Protein AF-A0A5J9T0K1-F1 (afdb_monomer_lite)

pLDDT: mean 90.52, std 5.88, range [70.0, 96.56]

Secondary structure (DSSP, 8-state):
-EEEE-TT--EEEE-GGG-EEEPPEEEEEETTTTEEEEEEEEE-SS-EEEEEEEEETTTTEEEEEEE--

Sequence (69 aa):
MVFALTERNEVAQVIDGGAVRVL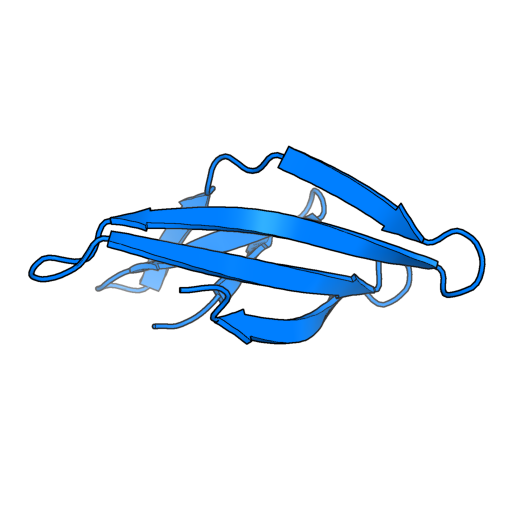DSESFLDEDTGTRHHFVDVQGTTEAMLLLVSVREDERRIAGIRRFS

Radius of gyration: 11.9 Å; chains: 1; bounding box: 34×18×32 Å

Foldseek 3Di:
DDWAADPVRFIWDQDPPRDIGGFDWDWDAPPVQQKIWTFGFDDDPVDIWTKIFIANPVVSDTPDIDTPD

Structure (mmCIF, N/CA/C/O backbone):
data_AF-A0A5J9T0K1-F1
#
_entry.id   AF-A0A5J9T0K1-F1
#
loop_
_atom_site.group_PDB
_atom_site.id
_atom_site.type_symbol
_atom_site.label_atom_id
_atom_site.label_alt_id
_atom_site.label_comp_id
_atom_site.label_asym_id
_atom_site.label_entity_id
_atom_site.label_seq_id
_atom_site.pdbx_PDB_ins_code
_atom_site.Cartn_x
_atom_site.Cartn_y
_atom_site.Cartn_z
_atom_site.occupancy
_atom_site.B_iso_or_equiv
_atom_site.auth_seq_id
_atom_site.auth_comp_id
_atom_site.auth_asym_id
_atom_site.auth_atom_id
_atom_site.pdbx_PDB_model_num
ATOM 1 N N . MET A 1 1 ? -4.798 -5.678 10.773 1.00 78.88 1 MET A N 1
ATOM 2 C CA . MET A 1 1 ? -4.967 -4.708 9.675 1.00 78.88 1 MET A CA 1
ATOM 3 C C . MET A 1 1 ? -4.468 -5.347 8.402 1.00 78.88 1 MET A C 1
ATOM 5 O O . MET A 1 1 ? -3.395 -5.936 8.442 1.00 78.88 1 MET A O 1
ATOM 9 N N . VAL A 1 2 ? -5.247 -5.297 7.326 1.00 88.75 2 VAL A N 1
ATOM 10 C CA . VAL A 1 2 ? -4.884 -5.908 6.043 1.00 88.75 2 VAL A CA 1
ATOM 11 C C . VAL A 1 2 ? -4.829 -4.808 4.996 1.00 88.75 2 VAL A C 1
ATOM 13 O O . VAL A 1 2 ? -5.702 -3.940 4.969 1.00 88.75 2 VAL A O 1
ATOM 16 N N . PHE A 1 3 ? -3.796 -4.849 4.163 1.00 92.94 3 PHE A N 1
ATOM 17 C CA . PHE A 1 3 ? -3.616 -3.921 3.057 1.00 92.94 3 PHE A CA 1
ATOM 18 C C . PHE A 1 3 ? -3.729 -4.647 1.730 1.00 92.94 3 PHE A C 1
ATOM 20 O O . PHE A 1 3 ? -3.357 -5.815 1.615 1.00 92.94 3 PHE A O 1
ATOM 27 N N . ALA A 1 4 ? -4.211 -3.922 0.736 1.00 94.12 4 ALA A N 1
ATOM 28 C CA . ALA A 1 4 ? -4.288 -4.350 -0.644 1.00 94.12 4 ALA A CA 1
ATOM 29 C C . ALA A 1 4 ? -3.800 -3.221 -1.553 1.00 94.12 4 ALA A C 1
ATOM 31 O O . ALA A 1 4 ? -3.666 -2.073 -1.123 1.00 94.12 4 ALA A O 1
ATOM 32 N N . LEU A 1 5 ? -3.552 -3.566 -2.812 1.00 93.94 5 LEU A N 1
ATOM 33 C CA . LEU A 1 5 ? -3.325 -2.593 -3.869 1.00 93.94 5 LEU A CA 1
ATOM 34 C C . LEU A 1 5 ? -4.574 -2.495 -4.735 1.00 93.94 5 LEU A C 1
ATOM 36 O O . LEU A 1 5 ? -5.212 -3.510 -5.025 1.00 93.94 5 LEU A O 1
ATOM 40 N N . THR A 1 6 ? -4.923 -1.278 -5.140 1.00 92.56 6 THR A N 1
ATOM 41 C CA . THR A 1 6 ? -5.934 -1.065 -6.179 1.00 92.56 6 THR A CA 1
ATOM 42 C C . THR A 1 6 ? -5.369 -1.444 -7.548 1.00 92.56 6 THR A C 1
ATOM 44 O O . THR A 1 6 ? -4.164 -1.625 -7.723 1.00 92.56 6 THR A O 1
ATOM 47 N N . GLU A 1 7 ? -6.226 -1.493 -8.570 1.00 89.06 7 GLU A N 1
ATOM 48 C CA . GLU A 1 7 ? -5.782 -1.675 -9.961 1.00 89.06 7 GLU A CA 1
ATOM 49 C C . GLU A 1 7 ? -4.832 -0.566 -10.444 1.00 89.06 7 GLU A C 1
ATOM 51 O O . GLU A 1 7 ? -4.106 -0.752 -11.421 1.00 89.06 7 GLU A O 1
ATOM 56 N N . ARG A 1 8 ? -4.824 0.581 -9.752 1.00 88.56 8 ARG A N 1
ATOM 57 C CA . ARG A 1 8 ? -3.943 1.725 -10.006 1.00 88.56 8 ARG A CA 1
ATOM 58 C C . ARG A 1 8 ? -2.682 1.725 -9.133 1.00 88.56 8 ARG A C 1
ATOM 60 O O . ARG A 1 8 ? -1.992 2.736 -9.098 1.00 88.56 8 ARG A O 1
ATOM 67 N N . ASN A 1 9 ? -2.375 0.616 -8.451 1.00 88.44 9 ASN A N 1
ATOM 68 C CA . ASN A 1 9 ? -1.269 0.487 -7.492 1.00 88.44 9 ASN A CA 1
ATOM 69 C C . ASN A 1 9 ? -1.364 1.436 -6.280 1.00 88.44 9 ASN A C 1
ATOM 71 O O . ASN A 1 9 ? -0.361 1.711 -5.627 1.00 88.44 9 ASN A O 1
ATOM 75 N N . GLU A 1 10 ? -2.559 1.916 -5.939 1.00 91.44 10 GLU A N 1
ATOM 76 C CA . GLU A 1 10 ? -2.753 2.720 -4.730 1.00 91.44 10 GLU A CA 1
ATOM 77 C C . GLU A 1 10 ? -2.860 1.800 -3.512 1.00 91.44 10 GLU A C 1
ATOM 79 O O . GLU A 1 10 ? -3.451 0.718 -3.587 1.00 91.44 10 GLU A O 1
ATOM 84 N N . VAL A 1 11 ? -2.320 2.231 -2.372 1.00 94.25 11 VAL A N 1
ATOM 85 C CA . VAL A 1 11 ? -2.423 1.476 -1.121 1.00 94.25 11 VAL A CA 1
ATOM 86 C C . VAL A 1 11 ? -3.822 1.644 -0.538 1.00 94.25 11 VAL A C 1
ATOM 88 O O . VAL A 1 11 ? -4.324 2.754 -0.365 1.00 94.25 11 VAL A O 1
ATOM 91 N N . ALA A 1 12 ? -4.450 0.527 -0.189 1.00 94.06 12 ALA A N 1
ATOM 92 C CA . ALA A 1 12 ? -5.771 0.519 0.408 1.00 94.06 12 ALA A CA 1
ATOM 93 C C . ALA A 1 12 ? -5.837 -0.384 1.641 1.00 94.06 12 ALA A C 1
ATOM 95 O O . ALA A 1 12 ? -5.140 -1.394 1.737 1.00 94.06 12 ALA A O 1
ATOM 96 N N . GLN A 1 13 ? -6.707 -0.031 2.583 1.00 92.56 13 GLN A N 1
ATOM 97 C CA . GLN A 1 13 ? -7.039 -0.849 3.743 1.00 92.56 13 GLN A CA 1
ATOM 98 C C . GLN A 1 13 ? -8.248 -1.725 3.427 1.00 92.56 13 GLN A C 1
ATOM 100 O O . GLN A 1 13 ? -9.278 -1.226 2.971 1.00 92.56 13 GLN A O 1
ATOM 105 N N . VAL A 1 14 ? -8.151 -3.016 3.733 1.00 90.88 14 VAL A N 1
ATOM 106 C CA . VAL A 1 14 ? -9.319 -3.899 3.765 1.00 90.88 14 VAL A CA 1
ATOM 107 C C . VAL A 1 14 ? -10.005 -3.723 5.117 1.00 90.88 14 VAL A C 1
ATOM 109 O O . VAL A 1 14 ? -9.379 -3.912 6.165 1.00 90.88 14 VAL A O 1
ATOM 112 N N . ILE A 1 15 ? -11.275 -3.331 5.081 1.00 88.88 15 ILE A N 1
ATOM 113 C CA . ILE A 1 15 ? -12.134 -3.148 6.253 1.00 88.88 15 ILE A CA 1
ATOM 114 C C . ILE A 1 15 ? -13.144 -4.299 6.362 1.00 88.88 15 ILE A C 1
ATOM 116 O O . ILE A 1 15 ? -13.236 -5.161 5.480 1.00 88.88 15 ILE A O 1
ATOM 120 N N . ASP A 1 16 ? -13.892 -4.332 7.464 1.00 85.88 16 ASP A N 1
ATOM 121 C CA . ASP A 1 16 ? -14.859 -5.395 7.737 1.00 85.88 16 ASP A CA 1
ATOM 122 C C . ASP A 1 16 ? -15.888 -5.542 6.605 1.00 85.88 16 ASP A C 1
ATOM 124 O O . ASP A 1 16 ? -16.350 -4.568 6.010 1.00 85.88 16 ASP A O 1
ATOM 128 N N . GLY A 1 17 ? -16.227 -6.793 6.284 1.00 84.38 17 GLY A N 1
ATOM 129 C CA . GLY A 1 17 ? -17.084 -7.123 5.140 1.00 84.38 17 GLY A CA 1
ATOM 130 C C . GLY A 1 17 ? -16.356 -7.169 3.792 1.00 84.38 17 GLY A C 1
ATOM 131 O O . GLY A 1 17 ? -17.010 -7.318 2.764 1.00 84.38 17 GLY A O 1
ATOM 132 N N . GLY A 1 18 ? -15.020 -7.063 3.777 1.00 85.19 18 GLY A N 1
ATOM 133 C CA . GLY A 1 18 ? -14.203 -7.184 2.563 1.00 85.19 18 GLY A CA 1
ATOM 134 C C . GLY A 1 18 ? -14.201 -5.933 1.684 1.00 85.19 18 GLY A C 1
ATOM 135 O O . GLY A 1 18 ? -13.627 -5.950 0.596 1.00 85.19 18 GLY A O 1
ATOM 136 N N . ALA A 1 19 ? -14.821 -4.846 2.148 1.00 88.06 19 ALA A N 1
ATOM 137 C CA . ALA A 1 19 ? -14.732 -3.559 1.483 1.00 88.06 19 ALA A CA 1
ATOM 138 C C . ALA A 1 19 ? -13.299 -3.012 1.564 1.00 88.06 19 ALA A C 1
ATOM 140 O O . ALA A 1 19 ? -12.535 -3.316 2.484 1.00 88.06 19 ALA A O 1
ATOM 141 N N . VAL A 1 20 ? -12.938 -2.191 0.582 1.00 91.31 20 VAL A N 1
ATOM 142 C CA . VAL A 1 20 ? -11.594 -1.636 0.439 1.00 91.31 20 VAL A CA 1
ATOM 143 C C . VAL A 1 20 ? -11.684 -0.116 0.484 1.00 91.31 20 VAL A C 1
ATOM 145 O O . VAL A 1 20 ? -12.456 0.488 -0.259 1.00 91.31 20 VAL A O 1
ATOM 148 N N . ARG A 1 21 ? -10.895 0.503 1.362 1.00 91.50 21 ARG A N 1
ATOM 149 C CA . ARG A 1 21 ? -10.769 1.957 1.484 1.00 91.50 21 ARG A CA 1
ATOM 150 C C . ARG A 1 21 ? -9.384 2.373 1.011 1.00 91.50 21 ARG A C 1
ATOM 152 O O . ARG A 1 21 ? -8.397 2.024 1.654 1.00 91.50 21 ARG A O 1
ATOM 159 N N . VAL A 1 22 ? -9.318 3.131 -0.082 1.00 92.06 22 VAL A N 1
ATOM 160 C CA . VAL A 1 22 ? -8.063 3.751 -0.534 1.00 92.06 22 VAL A CA 1
ATOM 161 C C . VAL A 1 22 ? -7.578 4.713 0.540 1.00 92.06 22 VAL A C 1
ATOM 163 O O . VAL A 1 22 ? -8.369 5.478 1.101 1.00 92.06 22 VAL A O 1
ATOM 166 N N . LEU A 1 23 ? -6.297 4.612 0.867 1.00 92.12 23 LEU A N 1
ATOM 167 C CA . LEU A 1 23 ? -5.663 5.467 1.851 1.00 92.12 23 LEU A CA 1
ATOM 168 C C . LEU A 1 23 ? -4.973 6.602 1.112 1.00 92.12 23 LEU A C 1
ATOM 170 O O . LEU A 1 23 ? -4.297 6.373 0.110 1.00 92.12 23 LEU A O 1
ATOM 174 N N . ASP A 1 24 ? -5.162 7.816 1.613 1.00 90.44 24 ASP A N 1
ATOM 175 C CA . ASP A 1 24 ? -4.370 8.936 1.135 1.00 90.44 24 ASP A CA 1
ATOM 176 C C . ASP A 1 24 ? -2.920 8.732 1.585 1.00 90.44 24 ASP A C 1
ATOM 178 O O . ASP A 1 24 ? -2.668 8.238 2.691 1.00 90.44 24 ASP A O 1
ATOM 182 N N . SER A 1 25 ? -1.974 9.028 0.702 1.00 91.94 25 SER A N 1
ATOM 183 C CA . SER A 1 25 ? -0.563 8.771 0.971 1.00 91.94 25 SER A CA 1
ATOM 184 C C . SER A 1 25 ? 0.328 9.749 0.236 1.00 91.94 25 SER A C 1
ATOM 186 O O . SER A 1 25 ? 0.168 9.953 -0.969 1.00 91.94 25 SER A O 1
ATOM 188 N N . GLU A 1 26 ? 1.350 10.239 0.925 1.00 93.88 26 GLU A N 1
ATOM 189 C CA . GLU A 1 26 ? 2.525 10.776 0.251 1.00 93.88 26 GLU A CA 1
ATOM 190 C C . GLU A 1 26 ? 3.410 9.612 -0.201 1.00 93.88 26 GLU A C 1
ATOM 192 O O . GLU A 1 26 ? 3.536 8.602 0.498 1.00 93.88 26 GLU A O 1
ATOM 197 N N . SER A 1 27 ? 4.016 9.721 -1.386 1.00 94.31 27 SER A N 1
ATOM 198 C CA . SER A 1 27 ? 4.862 8.648 -1.909 1.00 94.31 27 SER A CA 1
ATOM 199 C C . SER A 1 27 ? 6.103 9.155 -2.624 1.00 94.31 27 SER A C 1
ATOM 201 O O . SER A 1 27 ? 6.100 10.235 -3.213 1.00 94.31 27 SER A O 1
ATOM 203 N N . PHE A 1 28 ? 7.152 8.337 -2.600 1.00 94.88 28 PHE A N 1
ATOM 204 C CA . PHE A 1 28 ? 8.362 8.534 -3.393 1.00 94.88 28 PHE A CA 1
ATOM 205 C C . PHE A 1 28 ? 8.783 7.218 -4.053 1.00 94.88 28 PHE A C 1
ATOM 207 O O . PHE A 1 28 ? 8.514 6.136 -3.526 1.00 94.88 28 PHE A O 1
ATOM 214 N N . LEU A 1 29 ? 9.4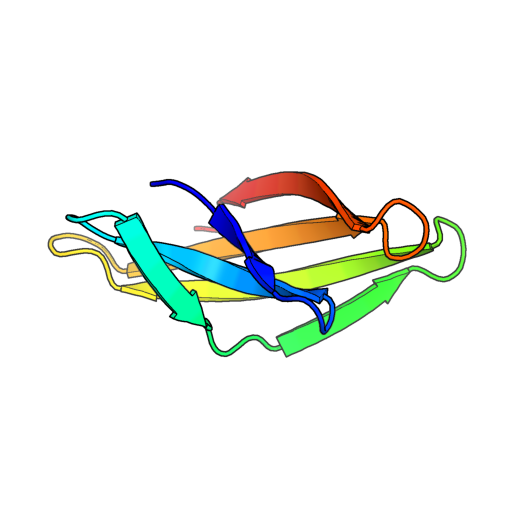16 7.312 -5.223 1.00 94.94 29 LEU A N 1
ATOM 215 C CA . LEU A 1 29 ? 9.931 6.164 -5.967 1.00 94.94 29 LEU A CA 1
ATOM 216 C C . LEU A 1 29 ? 11.427 6.000 -5.688 1.00 94.94 29 LEU A C 1
ATOM 218 O O . LEU A 1 29 ? 12.195 6.939 -5.874 1.00 94.94 29 LEU A O 1
ATOM 222 N N . ASP A 1 30 ? 11.823 4.806 -5.262 1.00 95.06 30 ASP A N 1
ATOM 223 C CA . ASP A 1 30 ? 13.208 4.349 -5.303 1.00 95.06 30 ASP A CA 1
ATOM 224 C C . ASP A 1 30 ? 13.476 3.744 -6.691 1.00 95.06 30 ASP A C 1
ATOM 226 O O . ASP A 1 30 ? 13.065 2.616 -6.981 1.00 95.06 30 ASP A O 1
ATOM 230 N N . GLU A 1 31 ? 14.113 4.528 -7.566 1.00 93.12 31 GLU A N 1
ATOM 231 C CA . GLU A 1 31 ? 14.403 4.147 -8.956 1.00 93.12 31 GLU A CA 1
ATOM 232 C C . GLU A 1 31 ? 15.392 2.979 -9.058 1.00 93.12 31 GLU A C 1
ATOM 234 O O . GLU A 1 31 ? 15.300 2.193 -10.001 1.00 93.12 31 GLU A O 1
ATOM 239 N N . ASP A 1 32 ? 16.284 2.808 -8.074 1.00 93.06 32 ASP A N 1
ATOM 240 C CA . ASP A 1 32 ? 17.284 1.735 -8.081 1.00 93.06 32 ASP A CA 1
ATOM 241 C C . ASP A 1 32 ? 16.629 0.364 -7.879 1.00 93.06 32 ASP A C 1
ATOM 243 O O . ASP A 1 32 ? 17.087 -0.651 -8.413 1.00 93.06 32 ASP A O 1
ATOM 247 N N . THR A 1 33 ? 15.546 0.318 -7.098 1.00 91.38 33 THR A N 1
ATOM 248 C CA . THR A 1 33 ? 14.851 -0.932 -6.761 1.00 91.38 33 THR A CA 1
ATOM 249 C C . THR A 1 33 ? 13.478 -1.079 -7.412 1.00 91.38 33 THR A C 1
ATOM 251 O O . THR A 1 33 ? 12.854 -2.132 -7.249 1.00 91.38 33 THR A O 1
ATOM 254 N N . GLY A 1 34 ? 12.990 -0.049 -8.114 1.00 92.38 34 GLY A N 1
ATOM 255 C CA . GLY A 1 34 ? 11.629 0.001 -8.657 1.00 92.38 34 GLY A CA 1
ATOM 256 C C . GLY A 1 34 ? 10.550 -0.054 -7.568 1.00 92.38 34 GLY A C 1
ATOM 257 O O . GLY A 1 34 ? 9.442 -0.546 -7.803 1.00 92.38 34 GLY A O 1
ATOM 258 N N . THR A 1 35 ? 10.885 0.381 -6.349 1.00 95.75 35 THR A N 1
ATOM 259 C CA . THR A 1 35 ? 9.993 0.300 -5.190 1.00 95.75 35 THR A CA 1
ATOM 260 C C . THR A 1 35 ? 9.399 1.671 -4.903 1.00 95.75 35 THR A C 1
ATOM 262 O O . THR A 1 35 ? 10.118 2.614 -4.584 1.00 95.75 35 THR A O 1
ATOM 265 N N . ARG A 1 36 ? 8.073 1.794 -4.951 1.00 95.88 36 ARG A N 1
ATOM 266 C CA . ARG A 1 36 ? 7.381 2.987 -4.465 1.00 95.88 36 ARG A CA 1
ATOM 267 C C . ARG A 1 36 ? 7.085 2.845 -2.980 1.00 95.88 36 ARG A C 1
ATOM 269 O O . ARG A 1 36 ? 6.488 1.865 -2.536 1.00 95.88 36 ARG A O 1
ATOM 276 N N . HIS A 1 37 ? 7.497 3.831 -2.204 1.00 96.19 37 HIS A N 1
ATOM 277 C CA . HIS A 1 37 ? 7.275 3.888 -0.770 1.00 96.19 37 HIS A CA 1
ATOM 278 C C . HIS A 1 37 ? 6.153 4.873 -0.462 1.00 96.19 37 HIS A C 1
ATOM 280 O O . HIS A 1 37 ? 6.227 6.031 -0.860 1.00 96.19 37 HIS A O 1
ATOM 286 N N . HIS A 1 38 ? 5.131 4.409 0.252 1.00 95.62 38 HIS A N 1
ATOM 287 C CA . HIS A 1 38 ? 3.962 5.188 0.648 1.00 95.62 38 HIS A CA 1
ATOM 288 C C . 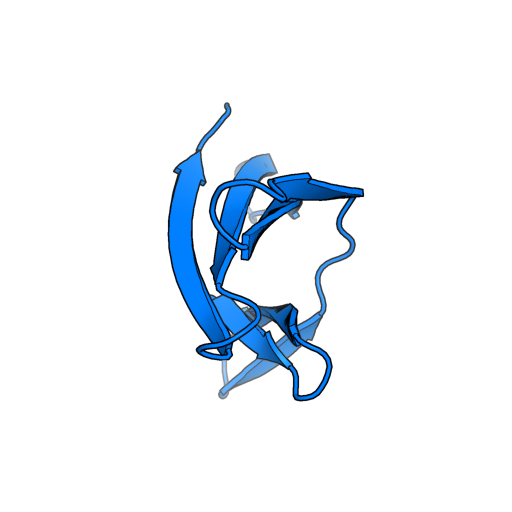HIS A 1 38 ? 3.977 5.429 2.154 1.00 95.62 38 HIS A C 1
ATOM 290 O O . HIS A 1 38 ? 4.003 4.470 2.928 1.00 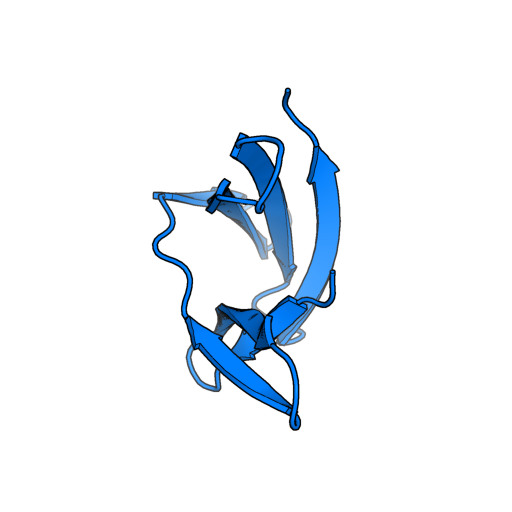95.62 38 HIS A O 1
ATOM 296 N N . PHE A 1 39 ? 3.922 6.692 2.565 1.00 94.44 39 PHE A N 1
ATOM 297 C CA . PHE A 1 39 ? 3.629 7.075 3.939 1.00 94.44 39 PHE A CA 1
ATOM 298 C C . PHE A 1 39 ? 2.124 7.189 4.107 1.00 94.44 39 PHE A C 1
ATOM 300 O O . PHE A 1 39 ? 1.464 7.945 3.398 1.00 94.44 39 PHE A O 1
ATOM 307 N N . VAL A 1 40 ? 1.588 6.399 5.028 1.00 93.31 40 VAL A N 1
ATOM 308 C CA . VAL A 1 40 ? 0.154 6.241 5.207 1.00 93.31 40 VAL A CA 1
ATOM 309 C C . VAL A 1 40 ? -0.207 6.481 6.661 1.00 93.31 40 VAL A C 1
ATOM 311 O O . VAL A 1 40 ? 0.222 5.733 7.545 1.00 93.31 40 VAL A O 1
ATOM 314 N N . ASP A 1 41 ? -1.039 7.492 6.888 1.00 91.25 41 ASP A N 1
ATOM 315 C CA . ASP A 1 41 ? -1.639 7.754 8.188 1.00 91.25 41 ASP A CA 1
ATOM 316 C C . ASP A 1 41 ? -2.859 6.863 8.388 1.00 91.25 41 ASP A 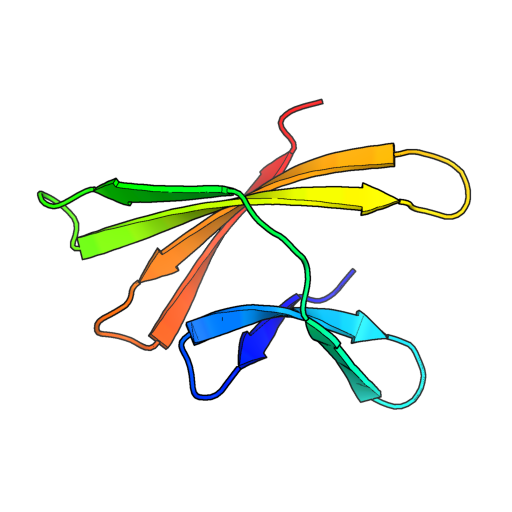C 1
ATOM 318 O O . ASP A 1 41 ? -3.894 7.002 7.727 1.00 91.25 41 ASP A O 1
ATOM 322 N N . VAL A 1 42 ? -2.756 5.939 9.338 1.00 87.19 42 VAL A N 1
ATOM 323 C CA . VAL A 1 42 ? -3.855 5.053 9.696 1.00 87.19 42 VAL A CA 1
ATOM 324 C C . VAL A 1 42 ? -4.404 5.429 11.056 1.00 87.19 42 VAL A C 1
ATOM 326 O O . VAL A 1 42 ? -3.800 5.184 12.097 1.00 87.19 42 VAL A O 1
ATOM 329 N N . GLN A 1 43 ? -5.596 6.012 11.025 1.00 82.62 43 GLN A N 1
ATOM 330 C CA . GLN A 1 43 ? -6.373 6.343 12.210 1.00 82.62 43 GLN A CA 1
ATOM 331 C C . GLN A 1 43 ? -7.076 5.076 12.708 1.00 82.62 43 GLN A C 1
ATOM 333 O O . GLN A 1 43 ? -8.095 4.657 12.155 1.00 82.62 43 GLN A O 1
ATOM 338 N N . GLY A 1 44 ? -6.496 4.426 13.713 1.00 75.44 44 GLY A N 1
ATOM 339 C CA . GLY A 1 44 ? -7.149 3.355 14.453 1.00 75.44 44 GLY A CA 1
ATOM 340 C C . GLY A 1 44 ? -8.106 3.908 15.508 1.00 75.44 44 GLY A C 1
ATOM 341 O O . GLY A 1 44 ? -8.094 5.089 15.841 1.00 75.44 44 GLY A O 1
ATOM 342 N N . THR A 1 45 ? -8.928 3.032 16.082 1.00 72.50 45 THR A N 1
ATOM 343 C CA . THR A 1 45 ? -9.902 3.399 17.124 1.00 72.50 45 THR A CA 1
ATOM 344 C C . THR A 1 45 ? -9.246 3.890 18.416 1.00 72.50 45 THR A C 1
ATOM 346 O O . THR A 1 45 ? -9.884 4.582 19.203 1.00 72.50 45 THR A O 1
ATOM 349 N N . THR A 1 46 ? -7.993 3.499 18.654 1.00 73.62 46 THR A N 1
ATOM 350 C CA . THR A 1 46 ? -7.257 3.776 19.898 1.00 73.62 46 THR A CA 1
ATOM 351 C C . THR A 1 46 ? -5.963 4.547 19.652 1.00 73.62 46 THR A C 1
ATOM 353 O O . THR A 1 46 ? -5.563 5.334 20.502 1.00 73.62 46 THR A O 1
ATOM 356 N N . GLU A 1 47 ? -5.325 4.362 18.494 1.00 79.12 47 GLU A N 1
ATOM 357 C CA . GLU A 1 47 ? -4.072 5.029 18.133 1.00 79.12 47 GLU A CA 1
ATOM 358 C C . GLU A 1 47 ? -4.071 5.424 16.655 1.00 79.12 47 GLU A C 1
ATOM 360 O O . GLU A 1 47 ? -4.548 4.673 15.800 1.00 79.12 47 GLU A O 1
ATOM 365 N N . ALA A 1 48 ? -3.473 6.579 16.365 1.00 85.31 48 ALA A N 1
ATOM 366 C CA . ALA A 1 48 ? -3.028 6.941 15.029 1.00 85.31 48 ALA A CA 1
ATOM 367 C C . ALA A 1 48 ? -1.634 6.346 14.796 1.00 85.31 48 ALA A C 1
ATOM 369 O O . ALA A 1 48 ? -0.755 6.475 15.647 1.00 85.31 48 ALA A O 1
ATOM 370 N N . MET A 1 49 ? -1.433 5.691 13.657 1.00 89.19 49 MET A N 1
ATOM 371 C CA . MET A 1 49 ? -0.157 5.083 13.282 1.00 89.19 49 MET A CA 1
ATOM 372 C C . MET A 1 49 ? 0.293 5.615 11.929 1.00 89.19 49 MET A C 1
ATOM 374 O O . MET A 1 49 ? -0.481 5.579 10.974 1.00 89.19 49 MET A O 1
ATOM 378 N N . LEU A 1 50 ? 1.562 6.010 11.834 1.00 91.62 50 LEU A N 1
ATOM 379 C CA . LEU A 1 50 ? 2.213 6.285 10.559 1.00 91.62 50 LEU A CA 1
ATOM 380 C C . LEU A 1 50 ? 2.922 5.021 10.071 1.00 91.62 50 LEU A C 1
ATOM 382 O O . LEU A 1 50 ? 3.785 4.455 10.757 1.00 91.62 50 LEU A O 1
ATOM 386 N N . LEU A 1 51 ? 2.559 4.570 8.875 1.00 93.94 51 LEU A N 1
ATOM 387 C CA . LEU A 1 51 ? 3.102 3.363 8.266 1.00 93.94 51 LEU A CA 1
ATOM 388 C C . LEU A 1 51 ? 3.826 3.694 6.967 1.00 93.94 51 LEU A C 1
ATOM 390 O O . LEU A 1 51 ? 3.323 4.453 6.148 1.00 93.94 51 LEU A O 1
ATOM 394 N N . LEU A 1 52 ? 4.982 3.066 6.763 1.00 95.50 52 LEU A N 1
ATOM 395 C CA . LEU A 1 52 ? 5.650 3.017 5.471 1.00 95.50 52 LEU A CA 1
ATOM 396 C C . LEU A 1 52 ? 5.286 1.705 4.779 1.00 95.50 52 LEU A C 1
ATOM 398 O O . LEU A 1 52 ? 5.670 0.626 5.242 1.00 95.50 52 LEU A O 1
ATOM 402 N N . VAL A 1 53 ? 4.557 1.801 3.673 1.00 95.75 53 VAL A N 1
ATOM 403 C CA . VAL A 1 53 ? 4.172 0.670 2.825 1.00 95.75 53 VAL A CA 1
ATOM 404 C C . VAL A 1 53 ? 5.011 0.707 1.554 1.00 95.75 53 VAL A C 1
ATOM 406 O O . VAL A 1 53 ? 4.941 1.652 0.776 1.00 95.75 53 VAL A O 1
ATOM 409 N N . SER A 1 54 ? 5.819 -0.325 1.345 1.00 96.56 54 SER A N 1
ATOM 410 C CA . SER A 1 54 ? 6.691 -0.462 0.180 1.00 96.56 54 SER A CA 1
ATOM 411 C C . SER A 1 54 ? 6.015 -1.334 -0.871 1.00 96.56 54 SER A C 1
ATOM 413 O O . SER A 1 54 ? 5.653 -2.478 -0.584 1.00 96.56 54 SER A O 1
ATOM 415 N N . VAL A 1 55 ? 5.881 -0.820 -2.087 1.00 96.56 55 VAL A N 1
ATOM 416 C CA . VAL A 1 55 ? 5.192 -1.459 -3.211 1.00 96.56 55 VAL A CA 1
ATOM 417 C C . VAL A 1 55 ? 6.167 -1.656 -4.362 1.00 96.56 55 VAL A C 1
ATOM 419 O O . VAL A 1 55 ? 6.826 -0.716 -4.793 1.00 96.56 55 VAL A O 1
ATOM 422 N N . ARG A 1 56 ? 6.250 -2.883 -4.873 1.00 95.00 56 ARG A N 1
ATOM 423 C CA . ARG A 1 56 ? 6.951 -3.197 -6.123 1.00 95.00 56 ARG A CA 1
ATOM 424 C C . ARG A 1 56 ? 5.997 -2.941 -7.278 1.00 95.00 56 ARG A C 1
ATOM 426 O O . ARG A 1 56 ? 4.995 -3.648 -7.396 1.00 95.00 56 ARG A O 1
ATOM 433 N N . GLU A 1 57 ? 6.251 -1.896 -8.064 1.00 90.00 57 GLU A N 1
ATOM 434 C 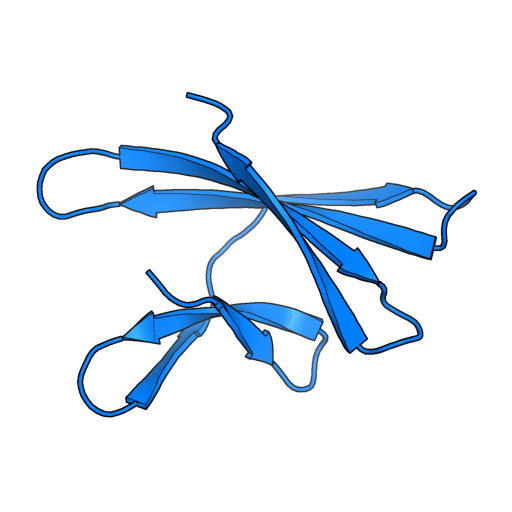CA . GLU A 1 57 ? 5.308 -1.445 -9.100 1.00 90.00 57 GLU A CA 1
ATOM 435 C C . GLU A 1 57 ? 5.213 -2.428 -10.276 1.00 90.00 57 GLU A C 1
ATOM 437 O O . GLU A 1 57 ? 4.134 -2.606 -10.846 1.00 90.00 57 GLU A O 1
ATOM 442 N N . ASP A 1 58 ? 6.323 -3.095 -10.593 1.00 90.31 58 ASP A N 1
ATOM 443 C CA . ASP A 1 58 ? 6.460 -4.107 -11.642 1.00 90.31 58 ASP A CA 1
ATOM 444 C C . ASP A 1 58 ? 5.678 -5.387 -11.323 1.00 90.31 58 ASP A C 1
ATOM 446 O O . ASP A 1 58 ? 4.969 -5.930 -12.170 1.00 90.31 58 ASP A O 1
ATOM 450 N N . GLU A 1 59 ? 5.756 -5.836 -10.075 1.00 91.56 59 GLU A N 1
ATOM 451 C CA . GLU A 1 59 ? 5.084 -7.041 -9.591 1.00 91.56 59 GLU A CA 1
ATOM 452 C C . GLU A 1 59 ? 3.679 -6.765 -9.037 1.00 91.56 59 GLU A C 1
ATOM 454 O O . GLU A 1 59 ? 2.955 -7.704 -8.699 1.00 91.56 59 GLU A O 1
ATOM 459 N N . ARG A 1 60 ? 3.298 -5.485 -8.911 1.00 90.88 60 ARG A N 1
ATOM 460 C CA . ARG A 1 60 ? 2.049 -5.017 -8.288 1.00 90.88 60 ARG A CA 1
ATOM 461 C C . ARG A 1 60 ? 1.788 -5.684 -6.941 1.00 90.88 60 ARG A C 1
ATOM 463 O O . ARG A 1 60 ? 0.699 -6.198 -6.677 1.00 90.88 60 ARG A O 1
ATOM 470 N N . ARG A 1 61 ? 2.807 -5.693 -6.079 1.00 94.00 61 ARG A N 1
ATOM 471 C CA . ARG A 1 61 ? 2.721 -6.322 -4.756 1.00 94.00 61 ARG A CA 1
ATOM 472 C C . ARG A 1 61 ? 3.287 -5.444 -3.655 1.00 94.00 61 ARG A C 1
ATOM 474 O O . ARG A 1 61 ? 4.250 -4.704 -3.850 1.00 94.00 61 ARG A O 1
ATOM 481 N N . ILE A 1 62 ? 2.734 -5.603 -2.459 1.00 95.81 62 ILE A N 1
ATOM 482 C CA . ILE A 1 62 ? 3.305 -5.024 -1.244 1.00 95.81 62 ILE A CA 1
ATOM 483 C C . ILE A 1 62 ? 4.540 -5.851 -0.874 1.00 95.81 62 ILE A C 1
ATOM 485 O O . ILE A 1 62 ? 4.439 -7.035 -0.558 1.00 95.81 62 ILE A O 1
ATOM 489 N N . ALA A 1 63 ? 5.713 -5.228 -0.935 1.00 95.44 63 ALA A N 1
ATOM 490 C CA . ALA A 1 63 ? 6.987 -5.842 -0.576 1.00 95.44 63 ALA A CA 1
ATOM 491 C C . ALA A 1 63 ? 7.299 -5.732 0.919 1.00 95.44 63 ALA A C 1
ATOM 493 O O . ALA A 1 63 ? 8.052 -6.547 1.448 1.00 95.44 63 ALA A O 1
ATOM 494 N N . GLY A 1 64 ? 6.732 -4.744 1.613 1.00 95.38 64 GLY A N 1
ATOM 495 C CA . GLY A 1 64 ? 6.938 -4.597 3.047 1.00 95.38 64 GLY A CA 1
ATOM 496 C C . GLY A 1 64 ? 6.053 -3.536 3.676 1.00 95.38 64 GLY A C 1
ATOM 497 O O . GLY A 1 64 ? 5.607 -2.603 3.015 1.00 95.38 64 GLY A O 1
ATOM 498 N N . ILE A 1 65 ? 5.814 -3.690 4.975 1.00 95.12 65 ILE A N 1
ATOM 499 C CA . ILE A 1 65 ? 5.099 -2.721 5.804 1.00 95.12 65 ILE A CA 1
ATOM 500 C C . ILE A 1 65 ? 5.941 -2.499 7.057 1.00 95.12 65 ILE A C 1
ATOM 502 O O . ILE A 1 65 ? 6.314 -3.460 7.733 1.00 95.12 65 ILE A O 1
ATOM 506 N N . ARG A 1 66 ? 6.247 -1.240 7.369 1.00 94.56 66 ARG A N 1
ATOM 507 C CA . ARG A 1 66 ? 6.996 -0.851 8.568 1.00 94.56 66 ARG A CA 1
ATOM 508 C C . ARG A 1 66 ? 6.236 0.232 9.326 1.00 94.56 66 ARG A C 1
ATOM 510 O O . ARG A 1 66 ? 5.804 1.210 8.729 1.00 94.56 66 ARG A O 1
ATOM 517 N N . ARG A 1 67 ? 6.116 0.080 10.647 1.00 91.75 67 ARG A N 1
ATOM 518 C CA . ARG A 1 67 ? 5.617 1.141 11.533 1.00 91.75 67 ARG A CA 1
ATOM 519 C C . ARG A 1 67 ? 6.723 2.166 11.779 1.00 91.75 67 ARG A C 1
ATOM 521 O O . ARG A 1 67 ? 7.837 1.769 12.113 1.00 91.75 67 ARG A O 1
ATOM 528 N N . PHE A 1 68 ? 6.423 3.448 11.579 1.00 83.50 68 PHE A N 1
ATOM 529 C CA . PHE A 1 68 ? 7.363 4.545 11.835 1.00 83.50 68 PHE A CA 1
ATOM 530 C C . PHE A 1 68 ? 7.255 5.092 13.264 1.00 83.50 68 PHE A C 1
ATOM 532 O O . PHE A 1 68 ? 8.279 5.441 13.848 1.00 83.50 68 PHE A O 1
ATOM 539 N N . SER A 1 69 ? 6.044 5.120 13.833 1.00 70.00 69 SER A N 1
ATOM 540 C CA . SER A 1 69 ? 5.740 5.577 15.201 1.00 70.00 69 SER A CA 1
ATOM 541 C C . SER A 1 69 ? 4.590 4.785 15.806 1.00 70.00 69 SER A C 1
ATOM 543 O O . SER A 1 69 ? 3.634 4.485 15.055 1.00 70.00 69 SER A O 1
#

Organism: NCBI:txid38414